Protein AF-A0A524DKT6-F1 (afdb_monomer_lite)

Structure (mmCIF, N/CA/C/O backbone):
data_AF-A0A524DKT6-F1
#
_entry.id   AF-A0A524DKT6-F1
#
loop_
_atom_site.group_PDB
_atom_site.id
_atom_site.type_symbol
_atom_site.label_atom_id
_atom_site.label_alt_id
_atom_site.label_comp_id
_atom_site.label_asym_id
_atom_site.label_entity_id
_atom_site.label_seq_id
_atom_site.pdbx_PDB_ins_code
_atom_site.Cartn_x
_atom_site.Cartn_y
_atom_site.Cartn_z
_atom_site.occupancy
_atom_site.B_iso_or_equiv
_atom_site.auth_seq_id
_atom_site.auth_comp_id
_atom_site.auth_asym_id
_atom_site.auth_atom_id
_atom_site.pdbx_PDB_model_num
ATOM 1 N N . MET A 1 1 ? 21.608 8.635 7.591 1.00 61.25 1 MET A N 1
ATOM 2 C CA . MET A 1 1 ? 21.159 7.440 6.842 1.00 61.25 1 MET A CA 1
ATOM 3 C C . MET A 1 1 ? 19.952 7.697 5.949 1.00 61.25 1 MET A C 1
ATOM 5 O O . MET A 1 1 ? 20.154 7.704 4.750 1.00 61.25 1 MET A O 1
ATOM 9 N N . GLU A 1 2 ? 18.728 7.915 6.447 1.00 72.75 2 GLU A N 1
ATOM 10 C CA . GLU A 1 2 ? 17.551 8.028 5.552 1.00 72.75 2 GLU A CA 1
ATOM 11 C C . GLU A 1 2 ? 17.486 9.360 4.786 1.00 72.75 2 GLU A C 1
ATOM 13 O O . GLU A 1 2 ? 17.420 9.357 3.563 1.00 72.75 2 GLU A O 1
ATOM 18 N N . ILE A 1 3 ? 17.649 10.490 5.483 1.00 73.56 3 ILE A N 1
ATOM 19 C CA . ILE A 1 3 ? 17.778 11.828 4.864 1.00 73.56 3 ILE A CA 1
ATOM 20 C C . ILE A 1 3 ? 18.970 11.880 3.893 1.00 73.56 3 ILE A C 1
ATOM 22 O O . ILE A 1 3 ? 18.905 12.458 2.818 1.00 73.56 3 ILE A O 1
ATOM 26 N N . GLU A 1 4 ? 20.062 11.211 4.245 1.00 79.12 4 GLU A N 1
ATOM 27 C CA . GLU A 1 4 ? 21.256 11.113 3.404 1.00 79.12 4 GLU A CA 1
ATOM 28 C C . GLU A 1 4 ? 21.015 10.265 2.143 1.00 79.12 4 GLU A C 1
ATOM 30 O O . GLU A 1 4 ? 21.490 10.608 1.063 1.00 79.12 4 GLU A O 1
ATOM 35 N N . ALA A 1 5 ? 20.241 9.180 2.246 1.00 83.00 5 ALA A N 1
ATOM 36 C CA . ALA A 1 5 ? 19.827 8.386 1.093 1.00 83.00 5 ALA A CA 1
ATOM 37 C C . ALA A 1 5 ? 18.903 9.180 0.155 1.00 83.00 5 ALA A C 1
ATOM 39 O O . ALA A 1 5 ? 19.039 9.044 -1.062 1.00 83.00 5 ALA A O 1
ATOM 40 N N . LEU A 1 6 ? 18.019 10.019 0.710 1.00 83.88 6 LEU A N 1
ATOM 41 C CA . LEU A 1 6 ? 17.162 10.933 -0.052 1.00 83.88 6 LEU A CA 1
ATOM 42 C C . LEU A 1 6 ? 17.988 11.997 -0.784 1.00 83.88 6 LEU A C 1
ATOM 44 O O . LEU A 1 6 ? 17.891 12.087 -2.003 1.00 83.88 6 LEU A O 1
ATOM 48 N N . ASN A 1 7 ? 18.900 12.693 -0.100 1.00 81.44 7 ASN A N 1
ATOM 49 C CA . ASN A 1 7 ? 19.771 13.697 -0.729 1.00 81.44 7 ASN A CA 1
ATOM 50 C C . ASN A 1 7 ? 20.637 13.098 -1.853 1.00 81.44 7 ASN A C 1
ATOM 52 O O . ASN A 1 7 ? 20.788 13.673 -2.929 1.00 81.44 7 ASN A O 1
ATOM 56 N N . ASN A 1 8 ? 21.165 11.890 -1.640 1.00 89.44 8 ASN A N 1
ATOM 57 C CA . ASN A 1 8 ? 21.936 11.178 -2.659 1.00 89.44 8 ASN A CA 1
ATOM 58 C C . ASN A 1 8 ? 21.071 10.709 -3.843 1.00 89.44 8 ASN A C 1
ATOM 60 O O . ASN A 1 8 ? 21.608 10.351 -4.898 1.00 89.44 8 ASN A O 1
ATOM 64 N N . SER A 1 9 ? 19.746 10.645 -3.687 1.00 88.25 9 SER A N 1
ATOM 65 C CA . SER A 1 9 ? 18.850 10.200 -4.752 1.00 88.25 9 SER A CA 1
ATOM 66 C C . SER A 1 9 ? 18.719 11.247 -5.863 1.00 88.25 9 SER A C 1
ATOM 68 O O . SER A 1 9 ? 18.830 10.877 -7.034 1.00 88.25 9 SER A O 1
ATOM 70 N N . ASP A 1 10 ? 18.639 12.536 -5.527 1.00 88.25 10 ASP A N 1
ATOM 71 C CA . ASP A 1 10 ? 18.511 13.630 -6.502 1.00 88.25 10 ASP A CA 1
ATOM 72 C C . ASP A 1 10 ? 19.733 13.744 -7.416 1.00 88.25 10 ASP A C 1
ATOM 74 O O . ASP A 1 10 ? 19.630 13.855 -8.648 1.00 88.25 10 ASP A O 1
ATOM 78 N N . GLU A 1 11 ? 20.924 13.627 -6.826 1.00 91.62 11 GLU A N 1
ATOM 79 C CA . GLU A 1 11 ? 22.174 13.613 -7.581 1.00 91.62 11 GLU A CA 1
ATOM 80 C C . GLU A 1 11 ? 22.210 12.417 -8.549 1.00 91.62 11 GLU A C 1
ATOM 82 O O . GLU A 1 11 ? 22.517 12.556 -9.741 1.00 91.62 11 GLU A O 1
ATOM 87 N N . ARG A 1 12 ? 21.824 11.226 -8.072 1.00 93.25 12 ARG A N 1
ATOM 88 C CA . ARG A 1 12 ? 21.778 10.006 -8.892 1.00 93.25 12 ARG A CA 1
ATOM 89 C C . ARG A 1 12 ? 20.783 10.121 -10.041 1.00 93.25 12 ARG A C 1
ATOM 91 O O . ARG A 1 12 ? 21.121 9.715 -11.158 1.00 93.25 12 ARG A O 1
ATOM 98 N N . VAL A 1 13 ? 19.593 10.668 -9.797 1.00 94.56 13 VAL A N 1
ATOM 99 C CA . VAL A 1 13 ? 18.572 10.901 -10.830 1.00 94.56 13 VAL A CA 1
ATOM 100 C C . VAL A 1 13 ? 19.134 11.812 -11.916 1.00 94.56 13 VAL A C 1
ATOM 102 O O . VAL A 1 13 ? 19.080 11.462 -13.098 1.00 94.56 13 VAL A O 1
ATOM 105 N N . THR A 1 14 ? 19.790 12.906 -11.528 1.00 95.25 14 THR A N 1
ATOM 106 C CA . THR A 1 14 ? 20.432 13.841 -12.462 1.00 95.25 14 THR A CA 1
ATOM 107 C C . THR A 1 14 ? 21.494 13.151 -13.325 1.00 95.25 14 THR A C 1
ATOM 109 O O . THR A 1 14 ? 21.544 13.334 -14.546 1.00 95.25 14 THR A O 1
ATOM 112 N N . ILE A 1 15 ? 22.336 12.306 -12.724 1.00 94.62 15 ILE A N 1
ATOM 113 C CA . ILE A 1 15 ? 23.364 11.543 -13.447 1.00 94.62 15 ILE A CA 1
ATOM 114 C C . ILE A 1 15 ? 22.733 10.563 -14.447 1.00 94.62 15 ILE A C 1
ATOM 116 O O . ILE A 1 15 ? 23.229 10.416 -15.570 1.00 94.62 15 ILE A O 1
ATOM 120 N N . ILE A 1 16 ? 21.665 9.865 -14.054 1.00 94.25 16 ILE A N 1
ATOM 121 C CA . ILE A 1 16 ? 20.963 8.911 -14.922 1.00 94.25 16 ILE A CA 1
ATOM 122 C C . ILE A 1 16 ? 20.291 9.647 -16.085 1.00 94.25 16 ILE A C 1
ATOM 124 O O . ILE A 1 16 ? 20.485 9.247 -17.234 1.00 94.25 16 ILE A O 1
ATOM 128 N N . ALA A 1 17 ? 19.593 10.752 -15.815 1.00 96.44 17 ALA A N 1
ATOM 129 C CA . ALA A 1 17 ? 18.949 11.576 -16.833 1.00 96.44 17 ALA A CA 1
ATOM 130 C C . ALA A 1 17 ? 19.958 12.070 -17.883 1.00 96.44 17 ALA A C 1
ATOM 132 O O . ALA A 1 17 ? 19.746 11.875 -19.080 1.00 96.44 17 ALA A O 1
ATOM 133 N N . LYS A 1 18 ? 21.123 12.583 -17.455 1.00 96.88 18 LYS A N 1
ATOM 134 C CA . LYS A 1 18 ? 22.217 12.981 -18.365 1.00 96.88 18 LYS A CA 1
ATOM 135 C C . LYS A 1 18 ? 22.679 11.832 -19.268 1.00 96.88 18 LYS A C 1
ATOM 137 O O . LYS A 1 18 ? 22.932 12.031 -20.454 1.00 96.88 18 LYS A O 1
ATOM 142 N N . LYS A 1 19 ? 22.783 10.607 -18.740 1.00 95.81 19 LYS A N 1
ATOM 143 C CA . LYS A 1 19 ? 23.164 9.426 -19.540 1.00 95.81 19 LYS A CA 1
ATOM 144 C C . LYS A 1 19 ? 22.094 9.058 -20.574 1.00 95.81 19 LYS A C 1
ATOM 146 O O . LYS A 1 19 ? 22.464 8.663 -21.680 1.00 95.81 19 LYS A O 1
ATOM 151 N N . ILE A 1 20 ? 20.812 9.187 -20.223 1.00 95.31 20 ILE A N 1
ATOM 152 C CA . ILE A 1 20 ? 19.676 8.932 -21.124 1.00 95.31 20 ILE A CA 1
ATOM 153 C C . ILE A 1 20 ? 19.643 9.970 -22.250 1.00 95.31 20 ILE A C 1
ATOM 155 O O . ILE A 1 20 ? 19.587 9.582 -23.415 1.00 95.31 20 ILE A O 1
ATOM 159 N N . LEU A 1 21 ? 19.760 11.262 -21.919 1.00 96.75 21 LEU A N 1
ATOM 160 C CA . LEU A 1 21 ? 19.791 12.360 -22.896 1.00 96.75 21 LEU A CA 1
ATOM 161 C C . LEU A 1 21 ? 20.928 12.187 -23.908 1.00 96.75 21 LEU A C 1
ATOM 163 O O . LEU A 1 21 ? 20.728 12.329 -25.111 1.00 96.75 21 LEU A O 1
ATOM 167 N N . ASN A 1 22 ? 22.095 11.753 -23.432 1.00 96.81 22 ASN A N 1
ATOM 168 C CA . ASN A 1 22 ? 23.255 11.470 -24.278 1.00 96.81 22 ASN A CA 1
ATOM 169 C C . ASN A 1 22 ? 23.196 10.096 -24.973 1.00 96.81 22 ASN A C 1
ATOM 171 O O . ASN A 1 22 ? 24.191 9.660 -25.552 1.00 96.81 22 ASN A O 1
ATOM 175 N N . LYS A 1 23 ? 22.065 9.377 -24.884 1.00 94.75 23 LYS A N 1
ATOM 176 C CA . LYS A 1 23 ? 21.834 8.042 -25.469 1.00 94.75 23 LYS A CA 1
ATOM 177 C C . LYS A 1 23 ? 22.973 7.056 -25.185 1.00 94.75 23 LYS A C 1
ATOM 179 O O . LYS A 1 23 ? 23.316 6.211 -26.018 1.00 94.75 23 LYS A O 1
ATOM 184 N N . LYS A 1 24 ? 23.589 7.157 -24.001 1.00 93.81 24 LYS A N 1
ATOM 185 C CA . LYS A 1 24 ? 24.771 6.364 -23.651 1.00 93.81 24 LYS A CA 1
ATOM 186 C C . LYS A 1 24 ? 24.389 4.886 -23.572 1.00 93.81 24 LYS A C 1
ATOM 188 O O . LYS A 1 24 ? 23.662 4.469 -22.671 1.00 93.81 24 LYS A O 1
ATOM 193 N N . LYS A 1 25 ? 24.901 4.077 -24.504 1.00 90.88 25 LYS A N 1
ATOM 194 C CA . LYS A 1 25 ? 24.641 2.631 -24.540 1.00 90.88 25 LYS A CA 1
ATOM 195 C C . LYS A 1 25 ? 25.244 1.945 -23.309 1.00 90.88 25 LYS A C 1
ATOM 197 O O . LYS A 1 25 ? 26.393 2.183 -22.942 1.00 90.88 25 LYS A O 1
ATOM 202 N N . ARG A 1 26 ? 24.468 1.051 -22.695 1.00 87.12 26 ARG A N 1
ATOM 203 C CA . ARG A 1 26 ? 24.859 0.201 -21.560 1.00 87.12 26 ARG A CA 1
ATOM 204 C C . ARG A 1 26 ? 24.687 -1.260 -21.963 1.00 87.12 26 ARG A C 1
ATOM 206 O O . ARG A 1 26 ? 23.636 -1.630 -22.477 1.00 87.12 26 ARG A O 1
ATOM 213 N N . LYS A 1 27 ? 25.676 -2.107 -21.664 1.00 83.44 27 LYS A N 1
ATOM 214 C CA . LYS A 1 27 ? 25.488 -3.563 -21.720 1.00 83.44 27 LYS A CA 1
ATOM 215 C C . LYS A 1 27 ? 24.569 -3.971 -20.568 1.00 83.44 27 LYS A C 1
ATOM 217 O O . LYS A 1 27 ? 24.911 -3.788 -19.400 1.00 83.44 27 LYS A O 1
ATOM 222 N N . VAL A 1 28 ? 23.384 -4.475 -20.889 1.00 78.75 28 VAL A N 1
ATOM 223 C CA . VAL A 1 28 ? 22.482 -5.081 -19.905 1.00 78.75 28 VAL A CA 1
ATOM 224 C C . VAL A 1 28 ? 22.889 -6.545 -19.759 1.00 78.75 28 VAL A C 1
ATOM 226 O O . VAL A 1 28 ? 23.028 -7.244 -20.763 1.00 78.75 28 VAL A O 1
ATOM 229 N N . LYS A 1 29 ? 23.123 -7.011 -18.526 1.00 77.06 29 LYS A N 1
ATOM 230 C CA . LYS A 1 29 ? 23.327 -8.441 -18.271 1.00 77.06 29 LYS A CA 1
ATOM 231 C C . LYS A 1 29 ? 22.004 -9.145 -18.582 1.00 77.06 29 LYS A C 1
ATOM 233 O O . LYS A 1 29 ? 20.999 -8.823 -17.957 1.00 77.06 29 LYS A O 1
ATOM 238 N N . LYS A 1 30 ? 21.987 -10.049 -19.564 1.00 67.38 30 LYS A N 1
ATOM 239 C CA . LYS A 1 30 ? 20.827 -10.920 -19.787 1.00 67.38 30 LYS A CA 1
ATOM 240 C C . LYS A 1 30 ? 20.742 -11.874 -18.598 1.00 67.38 30 LYS A C 1
ATOM 242 O O . LYS A 1 30 ? 21.714 -12.573 -18.320 1.00 67.38 30 LYS A O 1
ATOM 247 N N . GLU A 1 31 ? 19.623 -11.861 -17.882 1.00 70.94 31 GLU A N 1
ATOM 248 C CA . GLU A 1 31 ? 19.392 -12.829 -16.813 1.00 70.94 31 GLU A CA 1
ATOM 249 C C . GLU A 1 31 ? 19.283 -14.228 -17.411 1.00 70.94 31 GLU A C 1
ATOM 251 O O . GLU A 1 31 ? 18.465 -14.486 -18.294 1.00 70.94 31 GLU A O 1
ATOM 256 N N . THR A 1 32 ? 20.105 -15.142 -16.910 1.00 71.31 32 THR A N 1
ATOM 257 C CA . THR A 1 32 ? 20.115 -16.552 -17.315 1.00 71.31 32 THR A CA 1
ATOM 258 C C . THR A 1 32 ? 18.812 -17.274 -16.964 1.00 71.31 32 THR A C 1
ATOM 260 O O . THR A 1 32 ? 18.483 -18.276 -17.587 1.00 71.31 32 THR A O 1
ATOM 263 N N . LEU A 1 33 ? 18.038 -16.744 -16.011 1.00 78.38 33 LEU A N 1
ATOM 264 C CA . LEU A 1 33 ? 16.802 -17.334 -15.487 1.00 78.38 33 LEU A CA 1
ATOM 265 C C . LEU A 1 33 ? 15.552 -16.516 -15.853 1.00 78.38 33 LEU A C 1
ATOM 267 O O . LEU A 1 33 ? 14.543 -16.582 -15.151 1.00 78.38 33 LEU A O 1
ATOM 271 N N . ALA A 1 34 ? 15.586 -15.764 -16.959 1.00 80.31 34 ALA A N 1
ATOM 272 C CA . ALA A 1 34 ? 14.482 -14.896 -17.384 1.00 80.31 34 ALA A CA 1
ATOM 273 C C . ALA A 1 34 ? 13.116 -15.618 -17.447 1.00 80.31 34 ALA A C 1
ATOM 275 O O . ALA A 1 34 ? 12.085 -15.034 -17.119 1.00 80.31 34 ALA A O 1
ATOM 276 N N . PHE A 1 35 ? 13.096 -16.908 -17.803 1.00 79.56 35 PHE A N 1
ATOM 277 C CA . PHE A 1 35 ? 11.878 -17.725 -17.796 1.00 79.56 35 PHE A CA 1
ATOM 278 C C . PHE A 1 35 ? 11.277 -17.901 -16.389 1.00 79.56 35 PHE A C 1
ATOM 280 O O . PHE A 1 35 ? 10.065 -17.772 -16.225 1.00 79.56 35 PHE A O 1
ATOM 287 N N . ILE A 1 36 ? 12.110 -18.126 -15.366 1.00 84.38 36 ILE A N 1
ATOM 288 C CA . ILE A 1 36 ? 11.662 -18.256 -13.970 1.00 84.38 36 ILE A CA 1
ATOM 289 C C . ILE A 1 36 ? 11.097 -16.925 -13.476 1.00 84.38 36 ILE A C 1
ATOM 291 O O . ILE A 1 36 ? 10.026 -16.902 -12.871 1.00 84.38 36 ILE A O 1
ATOM 295 N N . GLY A 1 37 ? 11.773 -15.814 -13.789 1.00 85.56 37 GLY A N 1
ATOM 296 C CA . GLY A 1 37 ? 11.275 -14.472 -13.478 1.00 85.56 37 GLY A CA 1
ATOM 297 C C . GLY A 1 37 ? 9.908 -14.203 -14.117 1.00 85.56 37 GLY A C 1
ATOM 298 O O . GLY A 1 37 ? 8.989 -13.726 -13.451 1.00 85.56 37 GLY A O 1
ATOM 299 N N . ASN A 1 38 ? 9.733 -14.592 -15.383 1.00 88.00 38 ASN A N 1
ATOM 300 C CA . ASN A 1 38 ? 8.464 -14.448 -16.097 1.00 88.00 38 ASN A CA 1
ATOM 301 C C . ASN A 1 38 ? 7.342 -15.297 -15.485 1.00 88.00 38 ASN A C 1
ATOM 303 O O . ASN A 1 38 ? 6.229 -14.794 -15.306 1.00 88.00 38 ASN A O 1
ATOM 307 N N . LEU A 1 39 ? 7.626 -16.556 -15.134 1.00 91.19 39 LEU A N 1
ATOM 308 C CA . LEU A 1 39 ? 6.662 -17.440 -14.478 1.00 91.19 39 LEU A CA 1
ATOM 309 C C . LEU A 1 39 ? 6.270 -16.909 -13.093 1.00 91.19 39 LEU A C 1
ATOM 311 O O . LEU A 1 39 ? 5.082 -16.820 -12.784 1.00 91.19 39 LEU A O 1
ATOM 315 N N . GLY A 1 40 ? 7.251 -16.495 -12.289 1.00 90.94 40 GLY A N 1
ATOM 316 C CA . GLY A 1 40 ? 7.016 -15.897 -10.975 1.00 90.94 40 GLY A CA 1
ATOM 317 C C . GLY A 1 40 ? 6.156 -14.636 -11.058 1.00 90.94 40 GLY A C 1
ATOM 318 O O . GLY A 1 40 ? 5.204 -14.484 -10.296 1.00 90.94 40 GLY A O 1
ATOM 319 N N . ASN A 1 41 ? 6.419 -13.766 -12.035 1.00 90.81 41 ASN A N 1
ATOM 320 C CA . ASN A 1 41 ? 5.629 -12.556 -12.254 1.00 90.81 41 ASN A CA 1
ATOM 321 C C . ASN A 1 41 ? 4.191 -12.879 -12.703 1.00 90.81 41 ASN A C 1
ATOM 323 O O . ASN A 1 41 ? 3.241 -12.281 -12.205 1.00 90.81 41 ASN A O 1
ATOM 327 N N . LYS A 1 42 ? 4.001 -13.866 -13.591 1.00 94.06 42 LYS A N 1
ATOM 328 C CA . LYS A 1 42 ? 2.657 -14.339 -13.968 1.00 94.06 42 LYS A CA 1
ATOM 329 C C . LYS A 1 42 ? 1.873 -14.810 -12.738 1.00 94.06 42 LYS A C 1
ATOM 331 O O . LYS A 1 42 ? 0.777 -14.315 -12.493 1.00 94.06 42 LYS A O 1
ATOM 336 N N . MET A 1 43 ? 2.481 -15.680 -11.934 1.00 94.62 43 MET A N 1
ATOM 337 C CA . MET A 1 43 ? 1.888 -16.191 -10.695 1.00 94.62 43 MET A CA 1
ATOM 338 C C . MET A 1 43 ? 1.554 -15.075 -9.700 1.00 94.62 43 MET A C 1
ATOM 340 O O . MET A 1 43 ? 0.502 -15.108 -9.064 1.00 94.62 43 MET A O 1
ATOM 344 N N . PHE A 1 44 ? 2.435 -14.080 -9.564 1.00 93.81 44 PHE A N 1
ATOM 345 C CA . PHE A 1 44 ? 2.191 -12.918 -8.716 1.00 93.81 44 PHE A CA 1
ATOM 346 C C . PHE A 1 44 ? 0.967 -12.133 -9.192 1.00 93.81 44 PHE A C 1
ATOM 348 O O . PHE A 1 44 ? 0.058 -11.907 -8.399 1.00 93.81 44 PHE A O 1
ATOM 355 N N . ARG A 1 45 ? 0.896 -11.775 -10.480 1.00 93.69 45 ARG A N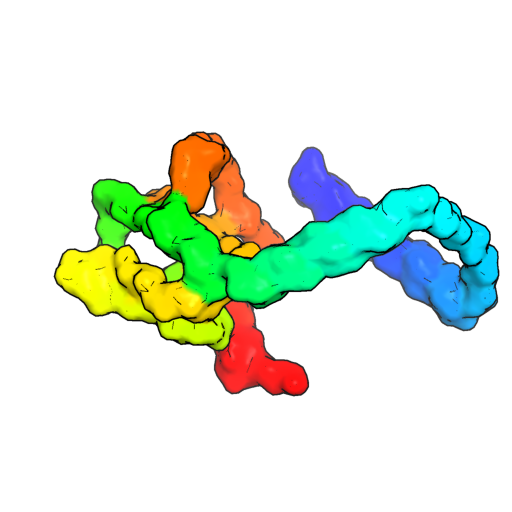 1
ATOM 356 C CA . ARG A 1 45 ? -0.230 -11.003 -11.036 1.00 93.69 45 ARG A CA 1
ATOM 357 C C . ARG A 1 45 ? -1.575 -11.704 -10.863 1.00 93.69 45 ARG A C 1
ATOM 359 O O . ARG A 1 45 ? -2.565 -11.046 -10.576 1.00 93.69 45 ARG A O 1
ATOM 366 N N . GLU A 1 46 ? -1.605 -13.025 -10.992 1.00 94.69 46 GLU A N 1
ATOM 367 C CA . GLU A 1 46 ? -2.828 -13.818 -10.815 1.00 94.69 46 GLU A CA 1
ATOM 368 C C . GLU A 1 46 ? -3.284 -13.897 -9.347 1.00 94.69 46 GLU A C 1
ATOM 370 O O . GLU A 1 46 ? -4.460 -14.130 -9.078 1.00 94.69 46 GLU A O 1
ATOM 375 N N . ARG A 1 47 ? -2.372 -13.707 -8.382 1.00 95.88 47 ARG A N 1
ATOM 376 C CA . ARG A 1 47 ? -2.647 -13.927 -6.950 1.00 95.88 47 ARG A CA 1
ATOM 377 C C . ARG A 1 47 ? -2.602 -12.676 -6.082 1.00 95.88 47 ARG A C 1
ATOM 379 O O . ARG A 1 47 ? -3.101 -12.732 -4.959 1.00 95.88 47 ARG A O 1
ATOM 386 N N . VAL A 1 48 ? -2.024 -11.575 -6.565 1.00 96.12 48 VAL A N 1
ATOM 387 C CA . VAL A 1 48 ? -1.755 -10.356 -5.780 1.00 96.12 48 VAL A CA 1
ATOM 388 C C . VAL A 1 48 ? -3.002 -9.852 -5.050 1.00 96.12 48 VAL A C 1
ATOM 390 O O . VAL A 1 48 ? -2.932 -9.558 -3.856 1.00 96.12 48 VAL A O 1
ATOM 393 N N . ASN A 1 49 ? -4.157 -9.906 -5.714 1.00 97.19 49 ASN A N 1
ATOM 394 C CA . ASN A 1 49 ? -5.440 -9.449 -5.191 1.00 97.19 49 ASN A CA 1
ATOM 395 C C . ASN A 1 49 ? -5.837 -10.099 -3.862 1.00 97.19 49 ASN A C 1
ATOM 397 O O . ASN A 1 49 ? -6.343 -9.401 -2.991 1.00 97.19 49 ASN A O 1
ATOM 401 N N . PHE A 1 50 ? -5.535 -11.389 -3.683 1.00 96.31 50 PHE A N 1
ATOM 402 C CA . PHE A 1 50 ? -5.908 -12.200 -2.514 1.00 96.31 50 PHE A CA 1
ATOM 403 C C . PHE A 1 50 ? -4.837 -12.228 -1.418 1.00 96.31 50 PHE A C 1
ATOM 405 O O . PHE A 1 50 ? -4.952 -12.953 -0.426 1.00 96.31 50 PHE A O 1
ATOM 412 N N . THR A 1 51 ? -3.730 -11.510 -1.611 1.00 95.75 51 THR A N 1
ATOM 413 C CA . THR A 1 51 ? -2.656 -11.451 -0.608 1.00 95.75 51 THR A CA 1
ATOM 414 C C . THR A 1 51 ? -3.058 -10.642 0.620 1.00 95.75 51 THR A C 1
ATOM 416 O O . THR A 1 51 ? -2.457 -10.789 1.684 1.00 95.75 51 THR A O 1
ATOM 419 N N . ASP A 1 52 ? -4.101 -9.826 0.502 1.00 96.94 52 ASP A N 1
ATOM 420 C CA . ASP A 1 52 ? -4.646 -9.028 1.590 1.00 96.94 52 ASP A CA 1
ATOM 421 C C . ASP A 1 52 ? -5.286 -9.811 2.725 1.00 96.94 52 ASP A C 1
ATOM 423 O O . ASP A 1 52 ? -5.448 -9.252 3.804 1.00 96.94 52 ASP A O 1
ATOM 427 N N . LYS A 1 53 ? -5.537 -11.109 2.549 1.00 97.25 53 LYS A N 1
ATOM 428 C CA . LYS A 1 53 ? -5.892 -12.014 3.652 1.00 97.25 53 LYS A CA 1
ATOM 429 C C . LYS A 1 53 ? -4.895 -11.992 4.820 1.00 97.25 53 LYS A C 1
ATOM 431 O O . LYS A 1 53 ? -5.234 -12.411 5.919 1.00 97.25 53 LYS A O 1
ATOM 436 N N . ASN A 1 54 ? -3.659 -11.551 4.572 1.00 97.25 54 ASN A N 1
ATOM 437 C CA . ASN A 1 54 ? -2.620 -11.420 5.592 1.00 97.25 54 ASN A CA 1
ATOM 438 C C . ASN A 1 54 ? -2.619 -10.046 6.281 1.00 97.25 54 ASN A C 1
ATOM 440 O O . ASN A 1 54 ? -1.870 -9.870 7.243 1.00 97.25 54 ASN A O 1
ATOM 444 N N . PHE A 1 55 ? -3.395 -9.074 5.788 1.00 98.19 55 PHE A N 1
ATOM 445 C CA . PHE A 1 55 ? -3.556 -7.796 6.466 1.00 98.19 55 PHE A CA 1
ATOM 446 C C . PHE A 1 55 ? -4.510 -7.920 7.647 1.00 98.19 55 PHE A C 1
ATOM 448 O O . PHE A 1 55 ? -5.572 -8.536 7.557 1.00 98.19 55 PHE A O 1
ATOM 455 N N . TYR A 1 56 ? -4.148 -7.268 8.744 1.00 98.25 56 TYR A N 1
ATOM 456 C CA . TYR A 1 56 ? -5.025 -7.068 9.887 1.00 98.25 56 TYR A CA 1
ATOM 457 C C . TYR A 1 56 ? -4.726 -5.724 10.551 1.00 98.25 56 TYR A C 1
ATOM 459 O O . TYR A 1 56 ? -3.662 -5.140 10.340 1.00 98.25 56 TYR A O 1
ATOM 467 N N . ALA A 1 57 ? -5.687 -5.229 11.329 1.00 98.31 57 ALA A N 1
ATOM 468 C CA . ALA A 1 57 ? -5.496 -4.092 12.217 1.00 98.31 57 ALA A CA 1
ATOM 469 C C . ALA A 1 57 ? -5.532 -4.578 13.666 1.00 98.31 57 ALA A C 1
ATOM 471 O O . ALA A 1 57 ? -6.476 -5.273 14.047 1.00 98.31 57 ALA A O 1
ATOM 472 N N . ASP A 1 58 ? -4.515 -4.225 14.440 1.00 97.25 58 ASP A N 1
ATOM 473 C CA . ASP A 1 58 ? -4.420 -4.556 15.859 1.00 97.25 58 ASP A CA 1
ATOM 474 C C . ASP A 1 58 ? -5.262 -3.606 16.739 1.00 97.25 58 ASP A C 1
ATOM 476 O O . ASP A 1 58 ? -6.054 -2.772 16.261 1.00 97.25 58 ASP A O 1
ATOM 480 N N . GLU A 1 59 ? -5.157 -3.787 18.053 1.00 97.06 59 GLU A N 1
ATOM 481 C CA . GLU A 1 59 ? -5.860 -3.016 19.073 1.00 97.06 59 GLU A CA 1
ATOM 482 C C . GLU A 1 59 ? -5.592 -1.509 19.002 1.00 97.06 59 GLU A C 1
ATOM 484 O O . GLU A 1 59 ? -6.516 -0.747 19.284 1.00 97.06 59 GLU A O 1
ATOM 489 N N . ASN A 1 60 ? -4.428 -1.068 18.511 1.00 97.25 60 ASN A N 1
ATOM 490 C CA . ASN A 1 60 ? -4.073 0.353 18.430 1.00 97.25 60 ASN A CA 1
ATOM 491 C C . ASN A 1 60 ? -4.898 1.111 17.380 1.00 97.25 60 ASN A C 1
ATOM 493 O O . ASN A 1 60 ? -4.887 2.338 17.334 1.00 97.25 60 ASN A O 1
ATOM 497 N N . CYS A 1 61 ? -5.624 0.407 16.503 1.00 98.31 61 CYS A N 1
ATOM 498 C CA . CYS A 1 61 ? -6.446 1.066 15.494 1.00 98.31 61 CYS A CA 1
ATOM 499 C C . CYS A 1 61 ? -7.624 1.819 16.136 1.00 98.31 61 CYS A C 1
ATOM 501 O O . CYS A 1 61 ? -8.544 1.202 16.679 1.00 98.31 61 CYS A O 1
ATOM 503 N N . ASP A 1 62 ? -7.613 3.137 15.945 1.00 98.25 62 ASP A N 1
ATOM 504 C CA . ASP A 1 62 ? -8.581 4.143 16.404 1.00 98.25 62 ASP A CA 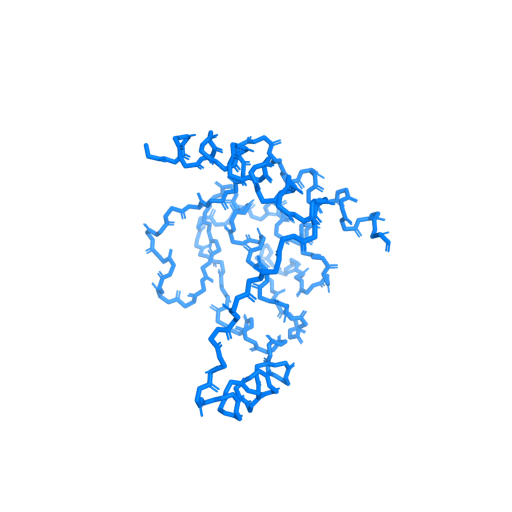1
ATOM 505 C C . ASP A 1 62 ? -9.742 4.394 15.423 1.00 98.25 62 ASP A C 1
ATOM 507 O O . ASP A 1 62 ? -10.531 5.319 15.593 1.00 98.25 62 ASP A O 1
ATOM 511 N N . SER A 1 63 ? -9.874 3.570 14.381 1.00 98.19 63 SER A N 1
ATOM 512 C CA . SER A 1 63 ? -10.905 3.703 13.340 1.00 98.19 63 SER A CA 1
ATOM 513 C C . SER A 1 63 ? -10.824 4.980 12.478 1.00 98.19 63 SER A C 1
ATOM 515 O O . SER A 1 63 ? -11.792 5.293 11.784 1.00 98.19 63 SER A O 1
ATOM 517 N N . CYS A 1 64 ? -9.684 5.689 12.420 1.00 98.06 64 CYS A N 1
ATOM 518 C CA . CYS A 1 64 ? -9.543 6.950 11.659 1.00 98.06 64 CYS A CA 1
ATOM 519 C C . CYS A 1 64 ? -9.863 6.856 10.148 1.00 98.06 64 CYS A C 1
ATOM 521 O O . CYS A 1 64 ? -10.132 7.861 9.484 1.00 98.06 64 CYS A O 1
ATOM 523 N N . GLY A 1 65 ? -9.813 5.654 9.565 1.00 98.06 65 GLY A N 1
ATOM 524 C CA . GLY A 1 65 ? -10.225 5.394 8.183 1.00 98.06 65 GLY A CA 1
ATOM 525 C C . GLY A 1 65 ? -9.253 5.870 7.095 1.00 98.06 65 GLY 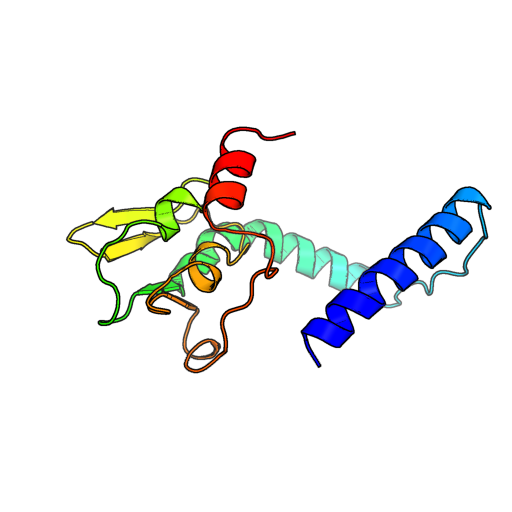A C 1
ATOM 526 O O . GLY A 1 65 ? -9.568 5.732 5.911 1.00 98.06 65 GLY A O 1
ATOM 527 N N . ILE A 1 66 ? -8.066 6.378 7.448 1.00 98.38 66 ILE A N 1
ATOM 528 C CA . ILE A 1 66 ? -7.045 6.822 6.476 1.00 98.38 66 ILE A CA 1
ATOM 529 C C . ILE A 1 66 ? -6.671 5.692 5.512 1.00 98.38 66 ILE A C 1
ATOM 531 O O . ILE A 1 66 ? -6.618 5.913 4.306 1.00 98.38 66 ILE A O 1
ATOM 535 N N . CYS A 1 67 ? -6.524 4.461 6.009 1.00 98.50 67 CYS A N 1
ATOM 536 C CA . CYS A 1 67 ? -6.217 3.285 5.191 1.00 98.50 67 CYS A CA 1
ATOM 537 C C . CYS A 1 67 ? -7.198 3.080 4.022 1.00 98.50 67 CYS A C 1
ATOM 539 O O . CYS A 1 67 ? -6.771 2.771 2.910 1.00 98.50 67 CYS A O 1
ATOM 541 N N . LYS A 1 68 ? -8.500 3.308 4.248 1.00 98.50 68 LYS A N 1
ATOM 542 C CA . LYS A 1 68 ? -9.537 3.276 3.208 1.00 98.50 68 LYS A CA 1
ATOM 543 C C . LYS A 1 68 ? -9.343 4.404 2.196 1.00 98.50 68 LYS A C 1
ATOM 545 O O . LYS A 1 68 ? -9.462 4.166 0.995 1.00 98.50 68 LYS A O 1
ATOM 550 N N . LYS A 1 69 ? -9.053 5.616 2.674 1.00 98.31 69 LYS A N 1
ATOM 551 C CA . LYS A 1 69 ? -8.894 6.806 1.827 1.00 98.31 69 LYS A CA 1
ATOM 552 C C . LYS A 1 69 ? -7.703 6.655 0.876 1.00 98.31 69 LYS A C 1
ATOM 554 O O . LYS A 1 69 ? -7.894 6.787 -0.328 1.00 98.31 69 LYS A O 1
ATOM 559 N N . VAL A 1 70 ? -6.537 6.255 1.391 1.00 98.00 70 VAL A N 1
ATOM 560 C CA . VAL A 1 70 ? -5.291 6.113 0.606 1.00 98.00 70 VAL A CA 1
ATOM 561 C C . VAL A 1 70 ? -5.230 4.853 -0.264 1.00 98.00 70 VAL A C 1
ATOM 563 O O . VAL A 1 70 ? -4.321 4.710 -1.073 1.00 98.00 70 VAL A O 1
ATOM 566 N N . CYS A 1 71 ? -6.153 3.897 -0.104 1.00 97.81 71 CYS A N 1
ATOM 567 C CA . CYS A 1 71 ? -6.165 2.688 -0.927 1.00 97.81 71 CYS A CA 1
ATOM 568 C C . CYS A 1 71 ? -6.584 3.032 -2.371 1.00 97.81 71 CYS A C 1
ATOM 570 O O . CYS A 1 71 ? -7.755 3.384 -2.563 1.00 97.81 71 CYS A O 1
ATOM 572 N N . PRO A 1 72 ? -5.714 2.880 -3.393 1.00 96.44 72 PRO A N 1
ATOM 573 C CA . PRO A 1 72 ? -6.022 3.356 -4.750 1.00 96.44 72 PRO A CA 1
ATOM 574 C C . PRO A 1 72 ? -7.145 2.557 -5.418 1.00 96.44 72 PRO A C 1
ATOM 576 O O . PRO A 1 72 ? -7.905 3.072 -6.224 1.00 96.44 72 PRO A O 1
ATOM 579 N N . VAL A 1 73 ? -7.280 1.291 -5.025 1.00 96.56 73 VAL A N 1
ATOM 580 C CA . VAL A 1 73 ? -8.205 0.304 -5.599 1.00 96.56 73 VAL A CA 1
ATOM 581 C C . VAL A 1 73 ? -9.448 0.078 -4.735 1.00 96.56 73 VAL A C 1
ATOM 583 O O . VAL A 1 73 ? -10.159 -0.903 -4.913 1.00 96.56 73 VAL A O 1
ATOM 586 N N . ASN A 1 74 ? -9.713 0.957 -3.760 1.00 97.19 74 ASN A N 1
ATOM 587 C CA . ASN A 1 74 ? -10.891 0.881 -2.881 1.00 97.19 74 ASN A CA 1
ATOM 588 C C . ASN A 1 74 ? -11.088 -0.486 -2.189 1.00 97.19 74 ASN A C 1
ATOM 590 O O . ASN A 1 74 ? -12.207 -0.871 -1.855 1.00 97.19 74 ASN A O 1
ATOM 594 N N . ASN A 1 75 ? -9.996 -1.208 -1.924 1.00 98.25 75 ASN A N 1
ATOM 595 C CA . ASN A 1 75 ? -10.031 -2.566 -1.377 1.00 98.25 75 ASN A CA 1
ATOM 596 C C . ASN A 1 75 ? -10.458 -2.629 0.104 1.00 98.25 75 ASN A C 1
ATOM 598 O O . ASN A 1 75 ? -10.692 -3.712 0.627 1.00 98.25 75 ASN A O 1
ATOM 602 N N . ILE A 1 76 ? -10.528 -1.494 0.807 1.00 98.56 76 ILE A N 1
ATOM 603 C CA . ILE A 1 76 ? -10.730 -1.453 2.260 1.00 98.56 76 ILE A CA 1
ATOM 604 C C . ILE A 1 76 ? -12.071 -0.802 2.602 1.00 98.56 76 ILE A C 1
ATOM 606 O O . ILE A 1 76 ? -12.340 0.332 2.201 1.00 98.56 76 ILE A O 1
ATOM 610 N N . LYS A 1 77 ? -12.888 -1.479 3.414 1.00 98.31 77 LYS A N 1
ATOM 611 C CA . LYS A 1 77 ? -14.072 -0.904 4.075 1.00 98.31 77 LYS A CA 1
ATOM 612 C C . LYS A 1 77 ? -13.871 -0.890 5.586 1.00 98.31 77 LYS A C 1
ATOM 614 O O . LYS A 1 77 ? -13.128 -1.705 6.117 1.00 98.31 77 LYS A O 1
ATOM 619 N N . ILE A 1 78 ? -14.536 0.029 6.280 1.00 98.06 78 ILE A N 1
ATOM 620 C CA . ILE A 1 78 ? -14.568 0.041 7.747 1.00 98.06 78 ILE A CA 1
ATOM 621 C C . ILE A 1 78 ? -15.839 -0.683 8.184 1.00 98.06 78 ILE A C 1
ATOM 623 O O . ILE A 1 78 ? -16.933 -0.289 7.783 1.00 98.06 78 ILE A O 1
ATOM 627 N N . VAL A 1 79 ? -15.690 -1.752 8.962 1.00 97.44 79 VAL A N 1
ATOM 628 C CA . VAL A 1 79 ? -16.789 -2.596 9.448 1.00 97.44 79 VAL A CA 1
ATOM 629 C C . VAL A 1 79 ? -16.598 -2.792 10.945 1.00 97.44 79 VAL A C 1
ATOM 631 O O . VAL A 1 79 ? -15.545 -3.267 11.366 1.00 97.44 79 VAL A O 1
ATOM 634 N N . ALA A 1 80 ? -17.601 -2.413 11.742 1.00 95.56 80 ALA A N 1
ATOM 635 C CA . ALA A 1 80 ? -17.522 -2.430 13.207 1.00 95.56 80 ALA A CA 1
ATOM 636 C C . ALA A 1 80 ? -16.246 -1.733 13.740 1.00 95.56 80 ALA A C 1
ATOM 638 O O . ALA A 1 80 ? -15.513 -2.278 14.559 1.00 95.56 80 ALA A O 1
ATOM 639 N N . GLY A 1 81 ? -15.932 -0.550 13.197 1.00 95.88 81 GLY A N 1
ATOM 640 C CA . GLY A 1 81 ? -14.764 0.260 13.575 1.00 95.88 81 GLY A CA 1
ATOM 641 C C . GLY A 1 81 ? -13.425 -0.173 12.959 1.00 95.88 81 GLY A C 1
ATOM 642 O O . GLY A 1 81 ? -12.536 0.651 12.789 1.00 95.88 81 GLY A O 1
ATOM 643 N N . LYS A 1 82 ? -13.256 -1.422 12.513 1.00 97.50 82 LYS A N 1
ATOM 644 C CA . LYS A 1 82 ? -11.960 -1.900 11.991 1.00 97.50 82 LYS A CA 1
ATOM 645 C C . LYS A 1 82 ? -11.939 -2.010 10.456 1.00 97.50 82 LYS A C 1
ATOM 647 O O . LYS A 1 82 ? -12.979 -2.254 9.836 1.00 97.50 82 LYS A O 1
ATOM 652 N N . PRO A 1 83 ? -10.769 -1.845 9.808 1.00 98.31 83 PRO A N 1
ATOM 653 C CA . PRO A 1 83 ? -10.632 -2.065 8.373 1.00 98.31 83 PRO A CA 1
ATOM 654 C C . PRO A 1 83 ? -10.796 -3.544 8.000 1.00 98.31 83 PRO A C 1
ATOM 656 O O . PRO A 1 83 ? -10.322 -4.444 8.693 1.00 98.31 83 PRO A O 1
ATOM 659 N N . ARG A 1 84 ? -11.454 -3.785 6.867 1.00 98.31 84 ARG A N 1
ATOM 660 C CA . ARG A 1 84 ? -11.625 -5.086 6.218 1.00 98.31 84 ARG A CA 1
ATOM 661 C C . ARG A 1 84 ? -11.212 -4.970 4.757 1.00 98.31 84 ARG A C 1
ATOM 663 O O . ARG A 1 84 ? -11.652 -4.048 4.073 1.00 98.31 84 ARG A O 1
ATOM 670 N N . TRP A 1 85 ? -10.371 -5.896 4.307 1.00 98.38 85 TRP A N 1
ATOM 671 C CA . TRP A 1 85 ? -9.873 -5.981 2.936 1.00 98.38 85 TRP A CA 1
ATOM 672 C C . TRP A 1 85 ? -10.738 -6.945 2.109 1.00 98.38 85 TRP A C 1
ATOM 674 O O . TRP A 1 85 ? -11.271 -7.913 2.653 1.00 98.38 85 TRP A O 1
ATOM 684 N N . HIS A 1 86 ? -10.913 -6.665 0.816 1.00 97.75 86 HIS A N 1
ATOM 685 C CA . HIS A 1 86 ? -11.936 -7.280 -0.038 1.00 97.75 86 HIS A CA 1
ATOM 686 C C . HIS A 1 86 ? -11.380 -7.982 -1.291 1.00 97.75 86 HIS A C 1
ATOM 688 O O . HIS A 1 86 ? -12.058 -8.039 -2.316 1.00 97.75 86 HIS A O 1
ATOM 694 N N . ASN A 1 87 ? -10.186 -8.575 -1.207 1.00 97.38 87 ASN A N 1
ATOM 695 C CA . ASN A 1 87 ? -9.561 -9.365 -2.271 1.00 97.38 87 ASN A CA 1
ATOM 696 C C . ASN A 1 87 ? -9.349 -8.585 -3.581 1.00 97.38 87 ASN A C 1
ATOM 698 O O . ASN A 1 87 ? -9.514 -9.135 -4.668 1.00 97.38 87 ASN A O 1
ATOM 702 N N . GLN A 1 88 ? -9.033 -7.294 -3.495 1.00 97.19 88 GLN A N 1
ATOM 703 C CA . GLN A 1 88 ? -8.699 -6.410 -4.624 1.00 97.19 88 GLN A CA 1
ATOM 704 C C . GLN A 1 88 ? -7.336 -5.734 -4.410 1.00 97.19 88 GLN A C 1
ATOM 706 O O . GLN A 1 88 ? -7.095 -4.613 -4.845 1.00 97.19 88 GLN A O 1
ATOM 711 N N . CYS A 1 89 ? -6.447 -6.361 -3.642 1.00 97.75 89 CYS A N 1
ATOM 712 C CA . CYS A 1 89 ? -5.187 -5.754 -3.234 1.00 97.75 89 CYS A CA 1
ATOM 713 C C . CYS A 1 89 ? -4.123 -5.747 -4.334 1.00 97.75 89 CYS A C 1
ATOM 715 O O . CYS A 1 89 ? -3.804 -6.774 -4.911 1.00 97.75 89 CYS A O 1
ATOM 717 N N . GLN A 1 90 ? -3.443 -4.619 -4.512 1.00 96.62 90 GLN A N 1
ATOM 718 C CA . GLN A 1 90 ? -2.291 -4.517 -5.418 1.00 96.62 90 GLN A CA 1
ATOM 719 C C . GLN A 1 90 ? -0.930 -4.486 -4.700 1.00 96.62 90 GLN A C 1
ATOM 721 O O . GLN A 1 90 ? 0.067 -4.088 -5.290 1.00 96.62 90 GLN A O 1
ATOM 726 N N . GLN A 1 91 ? -0.875 -4.846 -3.409 1.00 96.44 91 GLN A N 1
ATOM 727 C CA . GLN A 1 91 ? 0.365 -4.871 -2.606 1.00 96.44 91 GLN A CA 1
ATOM 728 C C . GLN A 1 91 ? 1.145 -3.533 -2.551 1.00 96.44 91 GLN A C 1
ATOM 730 O O . GLN A 1 91 ? 2.334 -3.526 -2.265 1.00 96.44 91 GLN A O 1
ATOM 735 N N . CYS A 1 92 ? 0.493 -2.378 -2.739 1.00 96.00 92 CYS A N 1
ATOM 736 C CA . CYS A 1 92 ? 1.168 -1.067 -2.665 1.00 96.00 92 CYS A CA 1
ATOM 737 C C . CYS A 1 92 ? 1.603 -0.641 -1.247 1.00 96.00 92 CYS A C 1
ATOM 739 O O . CYS A 1 92 ? 2.345 0.321 -1.100 1.00 96.00 92 CYS A O 1
ATOM 741 N N . LEU A 1 93 ? 1.099 -1.310 -0.201 1.00 97.12 93 LEU A N 1
ATOM 742 C CA . LEU A 1 93 ? 1.391 -1.057 1.221 1.00 97.12 93 LEU A CA 1
ATOM 743 C C . LEU A 1 93 ? 1.061 0.351 1.761 1.00 97.12 93 LEU A C 1
ATOM 745 O O . LEU A 1 93 ? 1.303 0.605 2.939 1.00 97.12 93 LEU A O 1
ATOM 749 N N . ALA A 1 94 ? 0.425 1.231 0.979 1.00 97.75 94 ALA A N 1
ATOM 750 C CA . ALA A 1 94 ? 0.059 2.584 1.421 1.00 97.75 94 ALA A CA 1
ATOM 751 C C . ALA A 1 94 ? -0.743 2.585 2.736 1.00 97.75 94 ALA A C 1
ATOM 753 O O . ALA A 1 94 ? -0.451 3.351 3.647 1.00 97.75 94 ALA A O 1
ATOM 754 N N . CYS A 1 95 ? -1.709 1.669 2.877 1.00 98.12 95 CYS A N 1
ATOM 755 C CA . CYS A 1 95 ? -2.505 1.539 4.100 1.00 98.12 95 CYS A CA 1
ATOM 756 C C . CYS A 1 95 ? -1.676 1.235 5.358 1.00 98.12 95 CYS A C 1
ATOM 758 O O . CYS A 1 95 ? -2.045 1.690 6.433 1.00 98.12 95 CYS A O 1
ATOM 760 N N . LEU A 1 96 ? -0.576 0.490 5.225 1.00 98.19 96 LEU A N 1
ATOM 761 C CA . LEU A 1 96 ? 0.313 0.132 6.327 1.00 98.19 96 LEU A CA 1
ATOM 762 C C . LEU A 1 96 ? 1.248 1.292 6.670 1.00 98.19 96 LEU A C 1
ATOM 764 O O . LEU A 1 96 ? 1.425 1.612 7.840 1.00 98.19 96 LEU A O 1
ATOM 768 N N . HIS A 1 97 ? 1.827 1.931 5.654 1.00 97.94 97 HIS A N 1
ATOM 769 C CA . HIS A 1 97 ? 2.808 2.995 5.847 1.00 97.94 97 HIS A CA 1
ATOM 770 C C . HIS A 1 97 ? 2.205 4.329 6.299 1.00 97.94 97 HIS A C 1
ATOM 772 O O . HIS A 1 97 ? 2.844 5.035 7.067 1.00 97.94 97 HIS A O 1
ATOM 778 N N . PHE A 1 98 ? 0.976 4.646 5.884 1.00 98.00 98 PHE A N 1
ATOM 779 C CA . PHE A 1 98 ? 0.268 5.871 6.280 1.00 98.00 98 PHE A CA 1
ATOM 780 C C . PHE A 1 98 ? -0.711 5.666 7.448 1.00 98.00 98 PHE A C 1
ATOM 782 O O . PHE A 1 98 ? -1.558 6.522 7.699 1.00 98.00 98 PHE A O 1
ATOM 789 N N . CYS A 1 99 ? -0.656 4.531 8.154 1.00 97.88 99 CYS A N 1
ATOM 790 C CA . CYS A 1 99 ? -1.454 4.349 9.365 1.00 97.88 99 CYS A CA 1
ATOM 791 C C . CYS A 1 99 ? -0.811 5.137 10.521 1.00 97.88 99 CYS A C 1
ATOM 793 O O . CYS A 1 99 ? 0.269 4.743 10.959 1.00 97.88 99 CYS A O 1
ATOM 795 N N . PRO A 1 100 ? -1.454 6.196 11.053 1.00 96.69 100 PRO A N 1
ATOM 796 C CA . PRO A 1 100 ? -0.844 7.036 12.088 1.00 96.69 100 PRO A CA 1
ATOM 797 C C . PRO A 1 100 ? -0.642 6.295 13.413 1.00 96.69 100 PRO A C 1
ATOM 799 O O . PRO A 1 100 ? 0.301 6.584 14.135 1.00 96.69 100 PRO A O 1
ATOM 802 N N . GLN A 1 101 ? -1.497 5.311 13.706 1.00 97.56 101 GLN A N 1
ATOM 803 C CA . GLN A 1 101 ? -1.387 4.464 14.899 1.00 97.56 101 GLN A CA 1
ATOM 804 C C . GLN A 1 101 ? -0.458 3.263 14.694 1.00 97.56 101 GLN A C 1
ATOM 806 O O . GLN A 1 101 ? -0.389 2.388 15.548 1.00 97.56 101 GLN A O 1
ATOM 811 N N . GLU A 1 102 ? 0.155 3.137 13.511 1.00 97.50 102 GLU A N 1
ATOM 812 C CA . GLU A 1 102 ? 0.924 1.959 13.101 1.00 97.50 102 GLU A CA 1
ATOM 813 C C . GLU A 1 102 ? 0.188 0.618 13.285 1.00 97.50 102 GLU A C 1
ATOM 815 O O . GLU A 1 102 ? 0.816 -0.437 13.321 1.00 97.50 102 GLU A O 1
ATOM 820 N N . ALA A 1 103 ? -1.143 0.641 13.345 1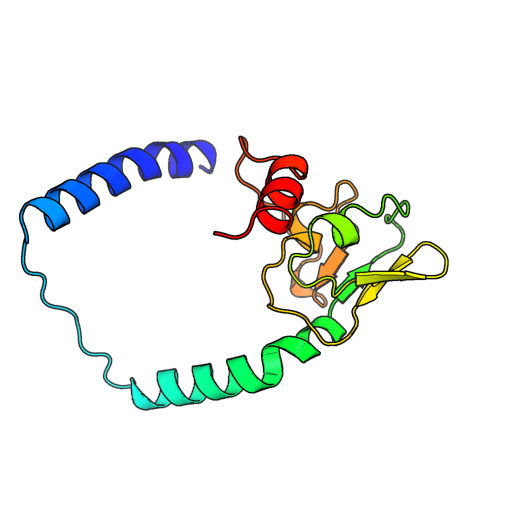.00 98.06 103 ALA A N 1
ATOM 821 C CA . ALA A 1 103 ? -1.955 -0.500 13.753 1.00 98.06 103 ALA A CA 1
ATOM 822 C C . ALA A 1 103 ? -2.141 -1.561 12.657 1.00 98.06 103 ALA A C 1
ATOM 824 O O . ALA A 1 103 ? -2.653 -2.647 12.916 1.00 98.06 103 ALA A O 1
ATOM 825 N N . ILE A 1 104 ? -1.800 -1.250 11.402 1.00 98.31 104 ILE A N 1
ATOM 826 C CA . ILE A 1 104 ? -1.976 -2.168 10.268 1.00 98.31 104 ILE A CA 1
ATOM 827 C C . ILE A 1 104 ? -0.717 -3.013 10.079 1.00 98.31 104 ILE A C 1
ATOM 829 O O . ILE A 1 104 ? 0.387 -2.491 9.922 1.00 98.31 104 ILE A O 1
ATOM 833 N N . GLN A 1 105 ? -0.897 -4.330 10.021 1.00 98.12 105 GLN A N 1
ATOM 834 C CA . GLN A 1 105 ? 0.179 -5.309 9.883 1.00 98.12 105 GLN A CA 1
ATOM 835 C C . GLN A 1 105 ? -0.059 -6.241 8.698 1.00 98.12 105 GLN A C 1
ATOM 837 O O . GLN A 1 105 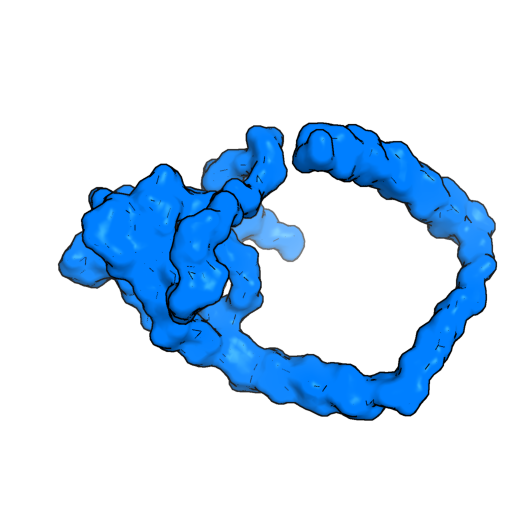? -1.200 -6.478 8.313 1.00 98.12 105 GLN A O 1
ATOM 842 N N . TYR A 1 106 ? 1.023 -6.790 8.142 1.00 97.56 106 TYR A N 1
ATOM 843 C CA . TYR A 1 106 ? 0.995 -7.822 7.108 1.00 97.56 106 TYR A CA 1
ATOM 844 C C . TYR A 1 106 ? 1.702 -9.085 7.610 1.00 97.56 106 TYR A C 1
ATOM 846 O O . TYR A 1 106 ? 2.936 -9.193 7.598 1.00 97.56 106 TYR A O 1
ATOM 854 N N . GLY A 1 107 ? 0.908 -10.051 8.073 1.00 96.31 107 GLY A N 1
ATOM 855 C CA . GLY A 1 107 ? 1.417 -11.195 8.825 1.00 96.31 107 GLY A CA 1
ATOM 856 C C . GLY A 1 107 ? 2.254 -10.754 10.034 1.00 96.31 107 GLY A C 1
ATOM 857 O O . GLY A 1 107 ? 2.067 -9.674 10.583 1.00 96.31 107 GLY A O 1
ATOM 858 N N . LYS A 1 108 ? 3.215 -11.586 10.444 1.00 95.38 108 LYS A N 1
ATOM 859 C CA . LYS A 1 108 ? 4.069 -11.312 11.617 1.00 95.38 108 LYS A CA 1
ATOM 860 C C . LYS A 1 108 ? 5.296 -10.454 11.297 1.00 95.38 108 LYS A C 1
ATOM 862 O O . LYS A 1 108 ? 5.925 -9.914 12.196 1.00 95.38 108 LYS A O 1
ATOM 867 N N . ASN A 1 109 ? 5.645 -10.331 10.017 1.00 93.12 109 ASN A N 1
ATOM 868 C CA . ASN A 1 109 ? 6.926 -9.763 9.595 1.00 93.12 109 ASN A CA 1
ATOM 869 C C . ASN A 1 109 ? 6.987 -8.241 9.716 1.00 93.12 109 ASN A C 1
ATOM 871 O O . ASN A 1 109 ? 8.082 -7.691 9.693 1.00 93.12 109 ASN A O 1
ATOM 875 N N . THR A 1 110 ? 5.846 -7.555 9.790 1.00 95.94 110 THR A N 1
ATOM 876 C CA . THR A 1 110 ? 5.801 -6.088 9.878 1.00 95.94 110 THR A CA 1
ATOM 877 C C . THR A 1 110 ? 5.733 -5.567 11.306 1.00 95.94 110 THR A C 1
ATOM 879 O O . THR A 1 110 ? 5.889 -4.365 11.499 1.00 95.94 110 THR A O 1
ATOM 882 N N . LEU A 1 111 ? 5.533 -6.447 12.289 1.00 94.88 111 LEU A N 1
ATOM 883 C CA . LEU A 1 111 ? 5.524 -6.080 13.701 1.00 94.88 111 LEU A CA 1
ATOM 884 C C . LEU A 1 111 ? 6.876 -5.469 14.089 1.00 94.88 111 LEU A C 1
ATOM 886 O O . LEU A 1 111 ? 7.928 -6.027 13.777 1.00 94.88 111 LEU A O 1
ATOM 890 N N . GLY A 1 112 ? 6.842 -4.296 14.725 1.00 93.12 112 GLY A N 1
ATOM 891 C CA . GLY A 1 112 ? 8.039 -3.558 15.140 1.00 93.12 112 GLY A CA 1
ATOM 892 C C . GLY A 1 112 ? 8.877 -2.971 13.996 1.00 93.12 112 GLY A C 1
ATOM 893 O O . GLY A 1 112 ? 9.946 -2.415 14.249 1.00 93.12 112 GLY A O 1
ATOM 894 N N . ARG A 1 113 ? 8.432 -3.075 12.734 1.00 94.50 113 ARG A N 1
ATOM 895 C CA . ARG A 1 113 ? 9.103 -2.400 11.616 1.00 94.50 113 ARG A CA 1
ATOM 896 C C . ARG A 1 113 ? 8.658 -0.948 11.534 1.00 94.50 113 ARG A C 1
ATOM 898 O O . ARG A 1 113 ? 7.464 -0.670 11.528 1.00 94.50 113 ARG A O 1
ATOM 905 N N . ARG A 1 114 ? 9.629 -0.051 11.349 1.00 93.75 114 ARG A N 1
ATOM 906 C CA . ARG A 1 114 ? 9.375 1.370 11.088 1.00 93.75 114 ARG A CA 1
ATOM 907 C C . ARG A 1 114 ? 8.483 1.550 9.860 1.00 93.75 114 ARG A C 1
ATOM 909 O O . ARG A 1 114 ? 8.637 0.840 8.860 1.00 93.75 114 ARG A O 1
ATOM 916 N N . ARG A 1 115 ? 7.571 2.518 9.929 1.00 94.56 115 ARG A N 1
ATOM 917 C CA . ARG A 1 115 ? 6.789 2.959 8.771 1.00 94.56 115 ARG A CA 1
ATOM 918 C C . ARG A 1 115 ? 7.620 3.947 7.965 1.00 94.56 115 ARG A C 1
ATOM 920 O O . ARG A 1 115 ? 8.285 4.802 8.535 1.00 94.56 115 ARG A O 1
ATOM 927 N N . TYR A 1 116 ? 7.591 3.800 6.647 1.00 92.12 116 TYR A N 1
ATOM 928 C CA . TYR A 1 116 ? 8.245 4.719 5.736 1.00 92.12 116 TYR A CA 1
ATOM 929 C C . TYR A 1 116 ? 7.229 5.302 4.767 1.00 92.12 116 TYR A C 1
ATOM 931 O O . TYR A 1 116 ? 6.526 4.568 4.074 1.00 92.12 116 TYR A O 1
ATOM 939 N N . HIS A 1 117 ? 7.225 6.620 4.678 1.00 92.50 117 HIS A N 1
ATOM 940 C CA . HIS A 1 117 ? 6.793 7.362 3.509 1.00 92.50 117 HIS A CA 1
ATOM 941 C C . HIS A 1 117 ? 7.805 8.487 3.292 1.00 92.50 117 HIS A C 1
ATOM 943 O O . HIS A 1 117 ? 8.573 8.828 4.195 1.00 92.50 117 HIS A O 1
ATOM 949 N N . HIS A 1 118 ? 7.835 9.047 2.086 1.00 91.69 118 HIS A N 1
ATOM 950 C CA . HIS A 1 118 ? 8.702 10.187 1.822 1.00 91.69 118 HIS A CA 1
ATOM 951 C C . HIS A 1 118 ? 8.334 11.349 2.772 1.00 91.69 118 HIS A C 1
ATOM 953 O O . HIS A 1 118 ? 7.139 11.612 2.927 1.00 91.69 118 HIS A O 1
ATOM 959 N N . PRO A 1 119 ? 9.304 12.045 3.401 1.00 90.75 119 PRO A N 1
ATOM 960 C CA . PRO A 1 119 ? 9.018 13.078 4.405 1.00 90.75 119 PRO A CA 1
ATOM 961 C C . PRO A 1 119 ? 8.159 14.238 3.892 1.00 90.75 119 PRO A C 1
ATOM 963 O O . PRO A 1 119 ? 7.383 14.814 4.645 1.00 90.75 119 PRO A O 1
ATOM 966 N N . GLU A 1 120 ? 8.283 14.560 2.607 1.00 92.19 120 GLU A N 1
ATOM 967 C CA . GLU A 1 120 ? 7.526 15.636 1.952 1.00 92.19 120 GLU A CA 1
ATOM 968 C C . GLU A 1 120 ? 6.153 15.186 1.434 1.00 92.19 120 GLU A C 1
ATOM 970 O O . GLU A 1 120 ? 5.407 15.994 0.895 1.00 92.19 120 GLU A O 1
ATOM 975 N N . ILE A 1 121 ? 5.823 13.898 1.566 1.00 94.31 121 ILE A N 1
ATOM 976 C CA . ILE A 1 121 ? 4.572 13.325 1.070 1.00 94.31 121 ILE A CA 1
ATOM 977 C C . ILE A 1 121 ? 3.693 12.944 2.253 1.00 94.31 121 ILE A C 1
ATOM 979 O O . ILE A 1 121 ? 4.064 12.135 3.108 1.00 94.31 121 ILE A O 1
ATOM 983 N N . SER A 1 122 ? 2.493 13.505 2.267 1.00 95.75 122 SER A N 1
ATOM 984 C CA . SER A 1 122 ? 1.458 13.248 3.257 1.00 95.75 122 SER A CA 1
ATOM 985 C C . SER A 1 122 ? 0.409 12.264 2.732 1.00 95.75 122 SER A C 1
ATOM 987 O O . SER A 1 122 ? 0.351 11.920 1.549 1.00 95.75 122 SER A O 1
ATOM 989 N N . PHE A 1 123 ? -0.495 11.823 3.611 1.00 95.56 123 PHE A N 1
ATOM 990 C CA . PHE A 1 123 ? -1.631 11.012 3.171 1.00 95.56 123 PHE A CA 1
ATOM 991 C C . PHE A 1 123 ? -2.611 11.801 2.282 1.00 95.56 123 PHE A C 1
ATOM 993 O O . PHE A 1 123 ? -3.383 11.174 1.558 1.00 95.56 123 PHE A O 1
ATOM 1000 N N . PHE A 1 124 ? -2.602 13.142 2.315 1.00 97.06 124 PHE A N 1
ATOM 1001 C CA . PHE A 1 124 ? -3.426 13.958 1.419 1.00 97.06 124 PHE A CA 1
ATOM 1002 C C . PHE A 1 124 ? -2.959 13.829 -0.028 1.00 97.06 124 PHE A C 1
ATOM 1004 O O . PHE A 1 124 ? -3.793 13.658 -0.911 1.00 97.06 124 PHE A O 1
ATOM 1011 N N . ASP A 1 125 ? -1.648 13.797 -0.260 1.00 97.00 125 ASP A N 1
ATOM 1012 C CA . ASP A 1 125 ? -1.068 13.615 -1.595 1.00 97.00 125 ASP A CA 1
ATOM 1013 C C . ASP A 1 125 ? -1.452 12.252 -2.186 1.00 97.00 125 ASP A C 1
ATOM 1015 O O . ASP A 1 125 ? -1.809 12.140 -3.358 1.00 97.00 125 ASP A O 1
ATOM 1019 N N . MET A 1 126 ? -1.480 11.213 -1.344 1.00 95.62 126 MET A N 1
ATOM 1020 C CA . MET A 1 126 ? -1.935 9.876 -1.739 1.00 95.62 126 MET A CA 1
ATOM 1021 C C . MET A 1 126 ? -3.420 9.852 -2.128 1.00 95.62 126 MET A C 1
ATOM 1023 O O . MET A 1 126 ? -3.808 9.140 -3.056 1.00 95.62 126 MET A O 1
ATOM 1027 N N . ILE A 1 127 ? -4.263 10.603 -1.410 1.00 96.69 127 ILE A N 1
ATOM 1028 C CA . ILE A 1 127 ? -5.690 10.743 -1.733 1.00 96.69 127 ILE A CA 1
ATOM 1029 C C . ILE A 1 127 ? -5.848 11.511 -3.047 1.00 96.69 127 ILE A C 1
ATOM 1031 O O . ILE A 1 127 ? -6.564 11.050 -3.932 1.00 96.69 127 ILE A O 1
ATOM 1035 N N . TYR A 1 128 ? -5.123 12.618 -3.203 1.00 96.69 128 TYR A N 1
ATOM 1036 C CA . TYR A 1 128 ? -5.144 13.427 -4.416 1.00 96.69 128 TYR A CA 1
ATOM 1037 C C . TYR A 1 128 ? -4.746 12.609 -5.649 1.00 96.69 128 TYR A C 1
ATOM 1039 O O . TYR A 1 128 ? -5.466 12.617 -6.645 1.00 96.69 128 TYR A O 1
ATOM 1047 N N . GLN A 1 129 ? -3.660 11.832 -5.575 1.00 93.44 129 GLN A N 1
ATOM 1048 C CA . GLN A 1 129 ? -3.225 10.964 -6.673 1.00 93.44 129 GLN A CA 1
ATOM 1049 C C . GLN A 1 129 ? -4.279 9.909 -7.038 1.00 93.44 129 GLN A C 1
ATOM 1051 O O . GLN A 1 129 ? -4.476 9.601 -8.211 1.00 93.44 129 GLN A O 1
ATOM 1056 N N . LYS A 1 130 ? -4.961 9.337 -6.041 1.00 93.75 130 LYS A N 1
ATOM 1057 C CA . LYS A 1 130 ? -6.041 8.372 -6.273 1.00 93.75 130 LYS A CA 1
ATOM 1058 C C . LYS A 1 130 ? -7.225 9.002 -7.008 1.00 93.75 130 LYS A C 1
ATOM 1060 O O . LYS A 1 130 ? -7.839 8.339 -7.839 1.00 93.75 130 LYS A O 1
ATOM 1065 N N . GLU A 1 131 ? -7.577 10.234 -6.659 1.00 95.12 131 GLU A N 1
ATOM 1066 C CA . GLU A 1 131 ? -8.694 10.968 -7.264 1.00 95.12 131 GLU A CA 1
ATOM 1067 C C . GLU A 1 131 ? -8.343 11.528 -8.649 1.00 95.12 131 GLU A C 1
ATOM 1069 O O . GLU A 1 131 ? -9.236 11.724 -9.469 1.00 95.12 131 GLU A O 1
ATOM 1074 N N . ASN A 1 132 ? -7.049 11.717 -8.928 1.00 95.38 132 ASN A N 1
ATOM 1075 C CA . ASN A 1 132 ? -6.522 12.268 -10.174 1.00 95.38 132 ASN A CA 1
ATOM 1076 C C . ASN A 1 132 ? -5.511 11.293 -10.814 1.00 95.38 132 ASN A C 1
ATOM 1078 O O . ASN A 1 132 ? -4.310 11.584 -10.844 1.00 95.38 132 ASN A O 1
ATOM 1082 N N . PRO A 1 133 ? -5.960 10.114 -11.291 1.00 84.94 133 PRO A N 1
ATOM 1083 C CA . PRO A 1 133 ? -5.092 9.201 -12.023 1.00 84.94 133 PRO A CA 1
ATOM 1084 C C . PRO A 1 133 ? -4.626 9.852 -13.333 1.00 84.94 133 PRO A C 1
ATOM 1086 O O . PRO A 1 133 ? -5.370 10.609 -13.957 1.00 84.94 133 PRO A O 1
ATOM 1089 N N . CYS A 1 134 ? -3.378 9.572 -13.711 1.00 73.75 134 CYS A N 1
ATOM 1090 C CA . CYS A 1 134 ? -2.755 10.080 -14.930 1.00 73.75 134 CYS A CA 1
ATOM 1091 C C . CYS A 1 134 ? -3.388 9.552 -16.223 1.00 73.75 134 CYS A C 1
ATOM 1093 O O . CYS A 1 134 ? -3.955 8.434 -16.213 1.00 73.75 134 CYS A O 1
#

Secondary structure (DSSP, 8-state):
-HHHHHHHHHHHHHHHHHHHHTT----PPPPTTHHHHHHHHHHHHHHGGGGGGGEEE-TT-----HHHHH-TT--EEEETTEEEE-S------HHHHT-TT--EEETTTTTTPPP---TT--HHHHHHHHHS--

Sequence (134 aa):
MEIEALNNSDERVTIIAKKILNKKKRKVKKETLAFIGNLGNKMFRERVNFTDKNFYADENCDSCGICKKVCPVNNIKIVAGKPRWHNQCQQCLACLHFCPQEAIQYGKNTLGRRRYHHPEISFFDMIYQKENPC

Foldseek 3Di:
DVV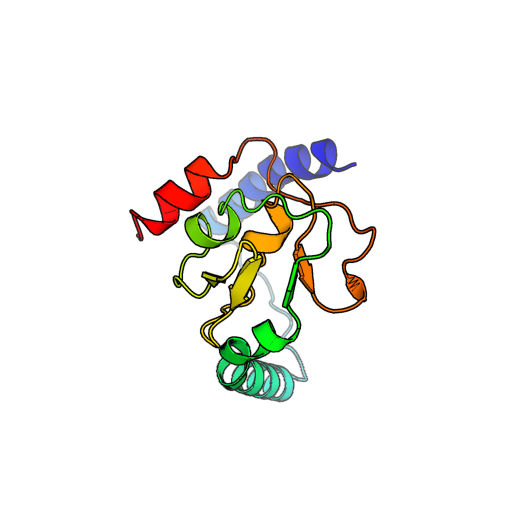VVVVVVVVVVVVVVVCVVVVPDDDDPDDPPVVVVVVVVVVCVVQQLVLCVQKFFDPLQPLPCLLCLLQLQSQWDQDPSTIDGHSGHPPPCPSQQQRPSNRMDRHPPCVPPHRDDDPVDHSVNSNVCSVPPD

Radius of gyration: 18.72 Å; chains: 1; bounding box: 43×34×44 Å

pLDDT: mean 93.03, std 7.34, range [61.25, 98.56]